Protein AF-A0A6M8Z9T0-F1 (afdb_monomer_lite)

Secondary structure (DSSP, 8-state):
---HHHHHHHHTT--EEEEEE-TTS-EEEEE-GGGHHHHHHHHHHHT--EEEEEEEETTEEEEEEE-

Radius of gyration: 10.89 Å; chains: 1; bounding box: 28×22×26 Å

pLDDT: mean 74.39, std 9.83, range [47.38, 85.56]

Organism: NCBI:txid744010

Structure (mmCIF, N/CA/C/O backbone):
data_AF-A0A6M8Z9T0-F1
#
_entry.id   AF-A0A6M8Z9T0-F1
#
loop_
_atom_site.group_PDB
_atom_site.id
_atom_site.type_symbol
_atom_site.label_atom_id
_atom_site.label_alt_id
_atom_site.label_comp_id
_atom_site.label_asym_id
_atom_site.label_entity_id
_atom_site.label_seq_id
_atom_site.pdbx_PDB_ins_code
_atom_site.Cartn_x
_atom_site.Cartn_y
_atom_site.Cartn_z
_atom_site.occupancy
_atom_site.B_iso_or_equiv
_atom_site.auth_seq_id
_atom_site.auth_comp_id
_atom_site.auth_asym_id
_atom_site.auth_atom_id
_atom_site.pdbx_PDB_model_num
ATOM 1 N N . MET A 1 1 ? -3.565 -3.283 11.085 1.00 52.41 1 MET A N 1
ATOM 2 C CA . MET A 1 1 ? -4.640 -2.354 10.676 1.00 52.41 1 MET A CA 1
ATOM 3 C C . MET A 1 1 ? -4.309 -1.901 9.264 1.00 52.41 1 MET A C 1
ATOM 5 O O . MET A 1 1 ? -3.209 -1.404 9.081 1.00 52.41 1 MET A O 1
ATOM 9 N N . GLN A 1 2 ? -5.164 -2.178 8.275 1.00 64.19 2 GLN A N 1
ATOM 10 C CA . GLN A 1 2 ? -4.993 -1.649 6.912 1.00 64.19 2 GLN A CA 1
ATOM 11 C C . GLN A 1 2 ? -5.497 -0.207 6.904 1.00 64.19 2 GLN A C 1
ATOM 13 O O . GLN A 1 2 ? -6.573 0.052 7.447 1.00 64.19 2 GLN A O 1
ATOM 18 N N . GLY A 1 3 ? -4.721 0.724 6.357 1.00 73.19 3 GLY A N 1
ATOM 19 C CA . GLY A 1 3 ? -5.157 2.104 6.220 1.00 73.19 3 GLY A CA 1
ATOM 20 C C . GLY A 1 3 ? -6.177 2.260 5.096 1.00 73.19 3 GLY A C 1
ATOM 21 O O . GLY A 1 3 ? -6.364 1.388 4.239 1.00 73.19 3 GLY A O 1
ATOM 22 N N . THR A 1 4 ? -6.882 3.390 5.116 1.00 81.00 4 THR A N 1
ATOM 23 C CA . THR A 1 4 ? -7.921 3.732 4.134 1.00 81.00 4 THR A CA 1
ATOM 24 C C . THR A 1 4 ? -7.395 3.671 2.698 1.00 81.00 4 THR A C 1
ATOM 26 O O . THR A 1 4 ? -8.134 3.319 1.778 1.00 81.00 4 THR A O 1
ATOM 29 N N . LEU A 1 5 ? -6.107 3.962 2.508 1.00 78.69 5 LEU A N 1
ATOM 30 C CA . LEU A 1 5 ? -5.461 3.994 1.208 1.00 78.69 5 LEU A CA 1
ATOM 31 C C . LEU A 1 5 ? -5.152 2.589 0.689 1.00 78.69 5 LEU A C 1
ATOM 33 O O . LEU A 1 5 ? -5.436 2.306 -0.475 1.00 78.69 5 LEU A O 1
ATOM 37 N N . SER A 1 6 ? -4.679 1.679 1.545 1.00 80.00 6 SER A N 1
ATOM 38 C CA . SER A 1 6 ? -4.560 0.260 1.185 1.00 80.00 6 SER A CA 1
ATOM 39 C C . SER A 1 6 ? -5.912 -0.332 0.767 1.00 80.00 6 SER A C 1
ATOM 41 O O . SER A 1 6 ? -6.015 -0.981 -0.276 1.00 80.00 6 SER A O 1
ATOM 43 N N . VAL A 1 7 ? -6.990 -0.029 1.498 1.00 83.50 7 VAL A N 1
ATOM 44 C CA . VAL A 1 7 ? -8.346 -0.481 1.133 1.00 83.50 7 VAL A CA 1
ATOM 45 C C . VAL A 1 7 ? -8.791 0.104 -0.212 1.00 83.50 7 VAL A C 1
ATOM 47 O O . VAL A 1 7 ? -9.410 -0.588 -1.024 1.00 83.50 7 VAL A O 1
ATOM 50 N N . TRP A 1 8 ? -8.472 1.368 -0.480 1.00 84.94 8 TRP A N 1
ATOM 51 C CA . TRP A 1 8 ? -8.815 2.023 -1.740 1.00 84.94 8 TRP A CA 1
ATOM 52 C C . TRP A 1 8 ? -8.041 1.451 -2.936 1.00 84.94 8 TRP A C 1
ATOM 54 O O . TRP A 1 8 ? -8.638 1.175 -3.978 1.00 84.94 8 TRP A O 1
ATOM 64 N N . LEU A 1 9 ? -6.740 1.195 -2.780 1.00 82.62 9 LEU A N 1
ATOM 65 C CA . LEU A 1 9 ? -5.919 0.536 -3.800 1.00 82.62 9 LEU A CA 1
ATOM 66 C C . LEU A 1 9 ? -6.394 -0.900 -4.063 1.00 82.62 9 LEU A C 1
ATOM 68 O O . LEU A 1 9 ? -6.472 -1.317 -5.218 1.00 82.62 9 LEU A O 1
ATOM 72 N N . ALA A 1 10 ? -6.792 -1.633 -3.017 1.00 83.12 10 ALA A N 1
ATOM 73 C CA . ALA A 1 10 ? -7.335 -2.985 -3.147 1.00 83.12 10 ALA A CA 1
ATOM 74 C C . ALA A 1 10 ? -8.656 -2.994 -3.932 1.00 83.12 10 ALA A C 1
ATOM 76 O O . ALA A 1 10 ? -8.847 -3.841 -4.803 1.00 83.12 10 ALA A O 1
ATOM 77 N N . LYS A 1 11 ? -9.540 -2.009 -3.705 1.00 85.56 11 LYS A N 1
ATOM 78 C CA . LYS A 1 11 ? -10.774 -1.831 -4.496 1.00 85.56 11 LYS A CA 1
ATOM 79 C C . LYS A 1 11 ? -10.509 -1.571 -5.980 1.00 85.56 11 LYS A C 1
ATOM 81 O O . LYS A 1 11 ? -11.360 -1.887 -6.804 1.00 85.56 11 LYS A O 1
ATOM 86 N N . ARG A 1 12 ? -9.351 -1.006 -6.323 1.00 82.69 12 ARG A N 1
ATOM 87 C CA . ARG A 1 12 ? -8.919 -0.788 -7.711 1.00 82.69 12 ARG A CA 1
ATOM 88 C C . ARG A 1 12 ? -8.222 -1.998 -8.337 1.00 82.69 12 ARG A C 1
ATOM 90 O O . ARG A 1 12 ? -7.833 -1.922 -9.496 1.00 82.69 12 ARG A O 1
ATOM 97 N N . GLY A 1 13 ? -8.064 -3.096 -7.596 1.00 81.19 13 GLY A N 1
ATOM 98 C CA . GLY A 1 13 ? -7.367 -4.292 -8.069 1.00 81.19 13 GLY A CA 1
ATOM 99 C C . GLY A 1 13 ? -5.847 -4.134 -8.137 1.00 81.19 13 GLY A C 1
ATOM 100 O O . GLY A 1 13 ? -5.184 -4.950 -8.770 1.00 81.19 13 GLY A O 1
ATOM 101 N N . LEU A 1 14 ? -5.283 -3.101 -7.500 1.00 82.12 14 LEU A N 1
ATOM 102 C CA . LEU A 1 14 ? -3.840 -2.878 -7.490 1.00 82.12 14 LEU A C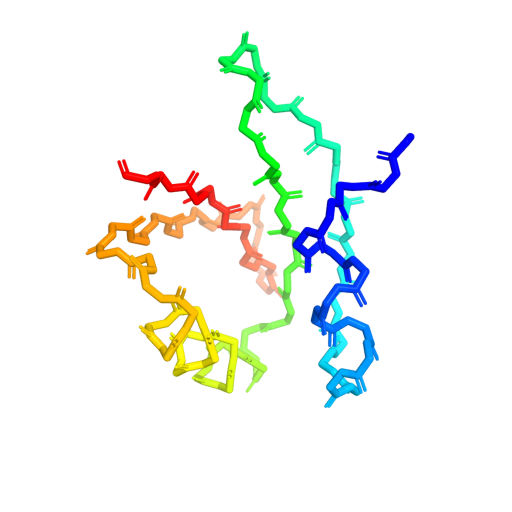A 1
ATOM 103 C C . LEU A 1 14 ? -3.192 -3.764 -6.433 1.00 82.12 14 LEU A C 1
ATOM 105 O O . LEU A 1 14 ? -3.456 -3.624 -5.233 1.00 82.12 14 LEU A O 1
ATOM 109 N N . VAL A 1 15 ? -2.333 -4.673 -6.889 1.00 80.56 15 VAL A N 1
ATOM 110 C CA . VAL A 1 15 ? -1.619 -5.606 -6.020 1.00 80.56 15 VAL A CA 1
ATOM 111 C C . VAL A 1 15 ? -0.562 -4.839 -5.236 1.00 80.56 15 VAL A C 1
ATOM 113 O O . VAL A 1 15 ? 0.428 -4.353 -5.774 1.00 80.56 15 VAL A O 1
ATOM 116 N N . HIS A 1 16 ? -0.775 -4.743 -3.931 1.00 82.88 16 HIS A N 1
ATOM 117 C CA . HIS A 1 16 ? 0.155 -4.121 -3.004 1.00 82.88 16 HIS A CA 1
ATOM 118 C C . HIS A 1 16 ? 0.123 -4.872 -1.673 1.00 82.88 16 HIS A C 1
ATOM 120 O O . HIS A 1 16 ? -0.855 -5.538 -1.327 1.00 82.88 16 HIS A O 1
ATOM 126 N N . ARG A 1 17 ? 1.202 -4.761 -0.906 1.00 82.44 17 ARG A N 1
ATOM 127 C CA . ARG A 1 17 ? 1.311 -5.268 0.459 1.00 82.44 17 ARG A CA 1
ATOM 128 C C . ARG A 1 17 ? 1.387 -4.078 1.407 1.00 82.44 17 ARG A C 1
ATOM 130 O O . ARG A 1 17 ? 2.355 -3.329 1.367 1.00 82.44 17 ARG A O 1
ATOM 137 N N . SER A 1 18 ? 0.391 -3.907 2.272 1.00 81.62 18 SER A N 1
ATOM 138 C CA . SER A 1 18 ? 0.466 -2.899 3.338 1.00 81.62 18 SER A CA 1
ATOM 139 C C . SER A 1 18 ? 1.481 -3.348 4.393 1.00 81.62 18 SER A C 1
ATOM 141 O O . SER A 1 18 ? 1.375 -4.455 4.926 1.00 81.62 18 SER A O 1
ATOM 143 N N . LEU A 1 19 ? 2.491 -2.513 4.650 1.00 78.12 19 LEU A N 1
ATOM 144 C CA . LEU A 1 19 ? 3.518 -2.732 5.675 1.00 78.12 19 LEU A CA 1
ATOM 145 C C . LEU A 1 19 ? 3.126 -2.119 7.030 1.00 78.12 19 LEU A C 1
ATOM 147 O O . LEU A 1 19 ? 3.811 -2.344 8.024 1.00 78.12 19 LEU A O 1
ATOM 151 N N . GLY A 1 20 ? 2.007 -1.393 7.084 1.00 81.31 20 GLY A N 1
ATOM 152 C CA . GLY A 1 20 ? 1.541 -0.677 8.267 1.00 81.31 20 GLY A CA 1
ATOM 153 C C . GLY A 1 20 ? 1.906 0.804 8.230 1.00 81.31 20 GLY A C 1
ATOM 154 O O . GLY A 1 20 ? 2.155 1.366 7.165 1.00 81.31 20 GLY A O 1
ATOM 155 N N . PHE A 1 21 ? 1.890 1.443 9.398 1.00 79.81 21 PHE A N 1
ATOM 156 C CA . PHE A 1 21 ? 2.168 2.869 9.534 1.00 79.81 21 PHE A CA 1
ATOM 157 C C . PHE A 1 21 ? 3.617 3.105 9.977 1.00 79.81 21 PHE A C 1
ATOM 159 O O . PHE A 1 21 ? 4.120 2.396 10.847 1.00 79.81 21 PHE A O 1
ATOM 166 N N . ASP A 1 22 ? 4.268 4.109 9.392 1.00 77.12 22 ASP A N 1
ATOM 167 C CA . ASP A 1 22 ? 5.550 4.640 9.863 1.00 77.12 22 ASP A CA 1
ATOM 168 C C . ASP A 1 22 ? 5.389 5.312 11.242 1.00 77.12 22 ASP A C 1
ATOM 170 O O . ASP A 1 22 ? 4.273 5.618 11.669 1.00 77.12 22 ASP A O 1
ATOM 174 N N . TYR A 1 23 ? 6.502 5.621 11.916 1.00 76.50 23 TYR A N 1
ATOM 175 C CA . TYR A 1 23 ? 6.531 6.409 13.160 1.00 76.50 23 TYR A CA 1
ATOM 176 C C . TYR A 1 23 ? 5.730 7.725 13.069 1.00 76.50 23 TYR A C 1
ATOM 178 O O . TYR A 1 23 ? 5.200 8.204 14.068 1.00 76.50 23 TYR A O 1
ATOM 186 N N . GLN A 1 24 ? 5.592 8.291 11.868 1.00 78.12 24 GLN A N 1
ATOM 187 C CA . GLN A 1 24 ? 4.817 9.511 11.617 1.00 78.12 24 GLN A CA 1
ATOM 188 C C . GLN A 1 24 ? 3.321 9.278 11.355 1.00 78.12 24 GLN A C 1
ATOM 190 O O . GLN A 1 24 ? 2.620 10.220 11.002 1.00 78.12 24 GLN A O 1
ATOM 195 N N . GLY A 1 25 ? 2.819 8.047 11.497 1.00 76.06 25 GLY A N 1
ATOM 196 C CA . GLY A 1 25 ? 1.417 7.711 11.221 1.00 76.06 25 GLY A CA 1
ATOM 197 C C . GLY A 1 25 ? 1.088 7.617 9.729 1.00 76.06 25 GLY A C 1
ATOM 198 O O . GLY A 1 25 ? -0.077 7.647 9.347 1.00 76.06 25 GLY A O 1
ATOM 199 N N . ILE A 1 26 ? 2.110 7.499 8.881 1.00 75.94 26 ILE A N 1
ATOM 200 C CA . ILE A 1 26 ? 1.978 7.437 7.425 1.00 75.94 26 ILE A CA 1
ATOM 201 C C . ILE A 1 26 ? 1.862 5.988 6.965 1.00 75.94 26 ILE A C 1
ATOM 203 O O . ILE A 1 26 ? 2.712 5.168 7.306 1.00 75.94 26 ILE A O 1
ATOM 207 N N . GLU A 1 27 ? 0.858 5.672 6.146 1.00 79.69 27 GLU A N 1
ATOM 208 C CA . GLU A 1 27 ? 0.721 4.327 5.589 1.00 79.69 27 GLU A CA 1
ATOM 209 C C . GLU A 1 27 ? 1.857 4.019 4.600 1.00 79.69 27 GLU A C 1
ATOM 211 O O . GLU A 1 27 ? 2.116 4.759 3.649 1.00 79.69 27 GLU A O 1
ATOM 216 N N . THR A 1 28 ? 2.536 2.901 4.844 1.00 79.06 28 THR A N 1
ATOM 217 C CA . THR A 1 28 ? 3.661 2.414 4.050 1.00 79.06 28 THR A CA 1
ATOM 218 C C . THR A 1 28 ? 3.230 1.181 3.274 1.00 79.06 28 THR A C 1
ATOM 220 O O . THR A 1 28 ? 2.670 0.232 3.833 1.00 79.06 28 THR A O 1
ATOM 223 N N . LEU A 1 29 ? 3.501 1.181 1.972 1.00 79.81 29 LEU A N 1
ATOM 224 C CA . LEU A 1 29 ? 3.090 0.118 1.064 1.00 79.81 29 LEU A CA 1
ATOM 225 C C . LEU A 1 29 ? 4.303 -0.462 0.345 1.00 79.81 29 LEU A C 1
ATOM 227 O O . LEU A 1 29 ? 5.112 0.264 -0.226 1.00 79.81 29 LEU A O 1
ATOM 231 N N . GLN A 1 30 ? 4.402 -1.783 0.325 1.00 80.62 30 GLN A N 1
ATOM 232 C CA . GLN A 1 30 ? 5.318 -2.507 -0.539 1.00 80.62 30 GLN A CA 1
ATOM 233 C C . GLN A 1 30 ? 4.596 -2.904 -1.818 1.00 80.62 30 GLN A C 1
ATOM 235 O O . GLN A 1 30 ? 3.503 -3.475 -1.782 1.00 80.62 30 GLN A O 1
ATOM 240 N N . ILE A 1 31 ? 5.224 -2.628 -2.952 1.00 79.38 31 ILE A N 1
ATOM 241 C CA . ILE A 1 31 ? 4.654 -2.912 -4.261 1.00 79.38 31 ILE A CA 1
ATOM 242 C C . ILE A 1 31 ? 5.682 -3.624 -5.131 1.00 79.38 31 ILE A C 1
ATOM 244 O O . ILE A 1 31 ? 6.892 -3.536 -4.899 1.00 79.38 31 ILE A O 1
ATOM 248 N N . LYS A 1 32 ? 5.206 -4.340 -6.146 1.00 79.75 32 LYS A N 1
ATOM 249 C CA . LYS A 1 32 ? 6.106 -4.864 -7.167 1.00 79.75 32 LYS A CA 1
ATOM 250 C C . LYS A 1 32 ? 6.577 -3.717 -8.066 1.00 79.75 32 LYS A C 1
ATOM 252 O O . LYS A 1 32 ? 5.779 -2.828 -8.365 1.00 79.75 32 LYS A O 1
ATOM 257 N N . PRO A 1 33 ? 7.835 -3.739 -8.536 1.00 72.62 33 PRO A N 1
ATOM 258 C CA . PRO A 1 33 ? 8.336 -2.730 -9.470 1.00 72.62 33 PRO A CA 1
ATOM 259 C C . PRO A 1 33 ? 7.526 -2.680 -10.777 1.00 72.62 33 PRO A C 1
ATOM 261 O O . PRO A 1 33 ? 7.409 -1.623 -11.384 1.00 72.62 33 PRO A O 1
ATOM 264 N N . GLU A 1 34 ? 6.915 -3.796 -11.177 1.00 80.81 34 GLU A N 1
ATOM 265 C CA . GLU A 1 34 ? 6.054 -3.911 -12.363 1.00 80.81 34 GLU A CA 1
ATOM 266 C C . GLU A 1 34 ? 4.759 -3.085 -12.231 1.00 80.81 34 GLU A C 1
ATOM 268 O O . GLU A 1 34 ? 4.311 -2.460 -13.190 1.00 80.81 34 GLU A O 1
ATOM 273 N N . ASP A 1 35 ? 4.193 -3.021 -11.021 1.00 79.31 35 ASP A N 1
ATOM 274 C CA . ASP A 1 35 ? 2.947 -2.308 -10.706 1.00 79.31 35 ASP A CA 1
ATOM 275 C C . ASP A 1 35 ? 3.179 -0.840 -10.295 1.00 79.31 35 ASP A C 1
ATOM 277 O O . ASP A 1 35 ? 2.229 -0.106 -9.997 1.00 79.31 35 ASP A O 1
ATOM 281 N N . TRP A 1 36 ? 4.441 -0.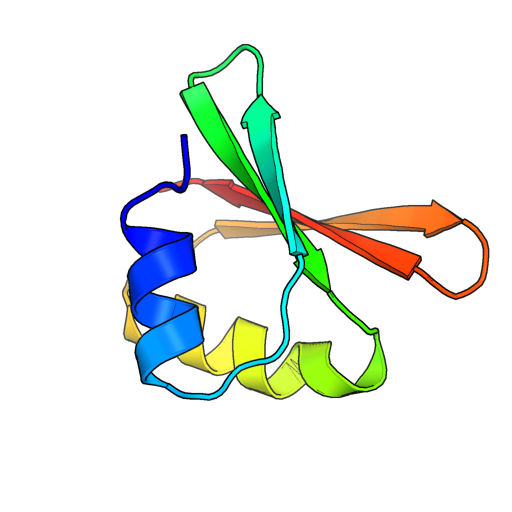389 -10.302 1.00 77.38 36 TRP A N 1
ATOM 282 C CA . TRP A 1 36 ? 4.851 0.959 -9.900 1.00 77.38 36 TRP A CA 1
ATOM 283 C C . TRP A 1 36 ? 4.063 2.050 -10.611 1.00 77.38 36 TRP A C 1
ATOM 285 O O . TRP A 1 36 ? 3.521 2.953 -9.972 1.00 77.38 36 TRP A O 1
ATOM 295 N N . HIS A 1 37 ? 3.982 1.957 -11.936 1.00 80.56 37 HIS A N 1
ATOM 296 C CA . HIS A 1 37 ? 3.379 3.007 -12.744 1.00 80.56 37 HIS A CA 1
ATOM 297 C C . HIS A 1 37 ? 1.880 3.156 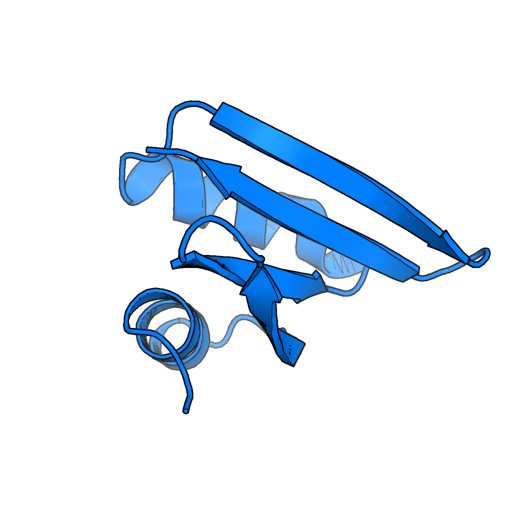-12.446 1.00 80.56 37 HIS A C 1
ATOM 299 O O . HIS A 1 37 ? 1.390 4.265 -12.235 1.00 80.56 37 HIS A O 1
ATOM 305 N N . SER A 1 38 ? 1.165 2.036 -12.331 1.00 84.31 38 SER A N 1
ATOM 306 C CA . SER A 1 38 ? -0.272 2.001 -12.042 1.00 84.31 38 SER A CA 1
ATOM 307 C C . SER A 1 38 ? -0.609 2.570 -10.661 1.00 84.31 38 SER A C 1
ATOM 309 O O . SER A 1 38 ? -1.612 3.274 -10.494 1.00 84.31 38 SER A O 1
ATOM 311 N N . ILE A 1 39 ? 0.245 2.299 -9.670 1.00 81.25 39 ILE A N 1
ATOM 312 C CA . ILE A 1 39 ? 0.092 2.821 -8.311 1.00 81.25 39 ILE A CA 1
ATOM 313 C C . ILE A 1 39 ? 0.426 4.312 -8.265 1.00 81.25 39 ILE A C 1
ATOM 315 O O . ILE A 1 39 ? -0.367 5.078 -7.722 1.00 81.25 39 ILE A O 1
ATOM 319 N N . ALA A 1 40 ? 1.515 4.751 -8.900 1.00 80.50 40 ALA A N 1
ATOM 320 C CA . ALA A 1 40 ? 1.884 6.164 -8.966 1.00 80.50 40 ALA A CA 1
ATOM 321 C C . ALA A 1 40 ? 0.773 7.024 -9.597 1.00 80.50 40 ALA A C 1
ATOM 323 O O . ALA A 1 40 ? 0.387 8.046 -9.030 1.00 80.50 40 ALA A O 1
ATOM 324 N N . VAL A 1 41 ? 0.194 6.577 -10.717 1.00 84.06 41 VAL A N 1
ATOM 325 C CA . VAL A 1 41 ? -0.929 7.270 -11.374 1.00 84.06 41 VAL A CA 1
ATOM 326 C C . VAL A 1 41 ? -2.162 7.301 -10.473 1.00 84.06 41 VAL A C 1
ATOM 328 O O . VAL A 1 41 ? -2.807 8.339 -10.336 1.00 84.06 41 VAL A O 1
ATOM 331 N N . SER A 1 42 ? -2.494 6.186 -9.819 1.00 84.25 42 SER A N 1
ATOM 332 C CA . SER A 1 42 ? -3.664 6.129 -8.937 1.00 84.25 42 SER A CA 1
ATOM 333 C C . SER A 1 42 ? -3.525 7.040 -7.720 1.00 84.25 42 SER A C 1
ATOM 335 O O . SER A 1 42 ? -4.503 7.662 -7.317 1.00 84.25 42 SER A O 1
ATOM 337 N N . LEU A 1 43 ? -2.320 7.161 -7.167 1.00 80.88 43 LEU A N 1
ATOM 338 C CA . LEU A 1 43 ? -2.027 8.045 -6.039 1.00 80.88 43 LEU A CA 1
ATOM 339 C C . LEU A 1 43 ? -2.075 9.519 -6.432 1.00 80.88 43 LEU A C 1
ATOM 341 O O . LEU A 1 43 ? -2.629 10.325 -5.687 1.00 80.88 43 LEU A O 1
ATOM 345 N N . TYR A 1 44 ? -1.587 9.851 -7.626 1.00 81.38 44 TYR A N 1
ATOM 346 C CA . TYR A 1 44 ? -1.715 11.196 -8.177 1.00 81.38 44 TYR A CA 1
ATOM 347 C C . TYR A 1 44 ? -3.188 11.595 -8.352 1.00 81.38 44 TYR A C 1
ATOM 349 O O . TYR A 1 44 ? -3.603 12.660 -7.906 1.00 81.38 44 TYR A O 1
ATOM 357 N N . VAL A 1 45 ? -4.014 10.701 -8.909 1.00 82.50 45 VAL A N 1
ATOM 358 C CA . VAL A 1 45 ? -5.470 10.909 -9.047 1.00 82.50 45 VAL A CA 1
ATOM 359 C C . VAL A 1 45 ? -6.163 11.039 -7.688 1.00 82.50 45 VAL A C 1
ATOM 361 O O . VAL A 1 45 ? -7.164 11.741 -7.574 1.00 82.50 45 VAL A O 1
ATOM 364 N N . TYR A 1 46 ? -5.650 10.363 -6.659 1.00 80.56 46 TYR A N 1
ATOM 365 C CA . TYR A 1 46 ? -6.176 10.467 -5.300 1.00 80.56 46 TYR A CA 1
ATOM 366 C C . TYR A 1 46 ? -5.843 11.813 -4.631 1.00 80.56 46 TYR A C 1
ATOM 368 O O . TYR A 1 46 ? -6.520 12.195 -3.681 1.00 80.56 46 TYR A O 1
ATOM 376 N N . GLY A 1 47 ? -4.844 12.546 -5.132 1.00 80.44 47 GLY A N 1
ATOM 377 C CA . GLY A 1 47 ? -4.434 13.852 -4.608 1.00 80.44 47 GLY A CA 1
ATOM 378 C C . GLY A 1 47 ? -3.124 13.845 -3.818 1.00 80.44 47 GLY A C 1
ATOM 379 O O . GLY A 1 47 ? -2.777 14.865 -3.228 1.00 80.44 47 GLY A O 1
ATOM 380 N N . TYR A 1 48 ? -2.374 12.736 -3.811 1.00 77.06 48 TYR A N 1
ATOM 381 C CA . TYR A 1 48 ? -1.029 12.715 -3.232 1.00 77.06 48 TYR A CA 1
ATOM 382 C C . TYR A 1 48 ? -0.036 13.383 -4.181 1.00 77.06 48 TYR A C 1
ATOM 384 O O . TYR A 1 48 ? 0.214 12.894 -5.283 1.00 77.06 48 TYR A O 1
ATOM 392 N N . ASN A 1 49 ? 0.564 14.483 -3.728 1.00 71.69 49 ASN A N 1
ATOM 393 C CA . ASN A 1 49 ? 1.535 15.246 -4.515 1.00 71.69 49 ASN A CA 1
ATOM 394 C C . ASN A 1 49 ? 2.988 14.839 -4.247 1.00 71.69 49 ASN A C 1
ATOM 396 O O . ASN A 1 49 ? 3.876 15.208 -5.016 1.00 71.69 49 ASN A O 1
ATOM 400 N N . TYR A 1 50 ? 3.251 14.081 -3.177 1.00 67.56 50 TYR A N 1
ATOM 401 C CA . TYR A 1 50 ? 4.605 13.701 -2.793 1.00 67.56 50 TYR A CA 1
ATOM 402 C C . TYR A 1 50 ? 4.733 12.192 -2.561 1.00 67.56 50 TYR A C 1
ATOM 404 O O . TYR A 1 50 ? 4.307 11.636 -1.546 1.00 67.56 50 TYR A O 1
ATOM 412 N N . LEU A 1 51 ? 5.362 11.527 -3.530 1.00 69.44 51 LEU A N 1
ATOM 413 C CA . LEU A 1 51 ? 5.620 10.093 -3.520 1.00 69.44 51 LEU A CA 1
ATOM 414 C C . LEU A 1 51 ? 7.105 9.839 -3.242 1.00 69.44 51 LEU A C 1
ATOM 416 O O . LEU A 1 51 ? 7.958 10.343 -3.975 1.00 69.44 51 LEU A O 1
ATOM 420 N N . ARG A 1 52 ? 7.435 9.034 -2.225 1.00 68.94 52 ARG A N 1
ATOM 421 C CA . ARG A 1 52 ? 8.820 8.616 -1.983 1.00 68.94 52 ARG A CA 1
ATOM 422 C C . ARG A 1 52 ? 8.959 7.102 -2.067 1.00 68.94 52 ARG A C 1
ATOM 424 O O . ARG A 1 52 ? 8.411 6.385 -1.237 1.00 68.94 52 ARG A O 1
ATOM 431 N N . ALA A 1 53 ? 9.722 6.635 -3.051 1.00 69.06 53 ALA A N 1
ATOM 432 C CA . ALA A 1 53 ? 10.115 5.236 -3.173 1.00 69.06 53 ALA A CA 1
ATOM 433 C C . ALA A 1 53 ? 11.466 4.999 -2.497 1.00 69.06 53 ALA A C 1
ATOM 435 O O . ALA A 1 53 ? 12.397 5.782 -2.680 1.00 69.06 53 ALA A O 1
ATOM 436 N N . TYR A 1 54 ? 11.581 3.891 -1.784 1.00 67.25 54 TYR A N 1
ATOM 437 C CA . TYR A 1 54 ? 12.827 3.332 -1.294 1.00 67.25 54 TYR A CA 1
ATOM 438 C C . TYR A 1 54 ? 12.976 1.918 -1.849 1.00 67.25 54 TYR A C 1
ATOM 440 O O . TYR A 1 54 ? 12.025 1.137 -1.838 1.00 67.25 54 TYR A O 1
ATOM 448 N N . ASP A 1 55 ? 14.171 1.582 -2.320 1.00 63.81 55 ASP A N 1
ATOM 449 C CA . ASP A 1 55 ? 14.506 0.207 -2.677 1.00 63.81 55 ASP A CA 1
ATOM 450 C C . ASP A 1 55 ? 14.846 -0.549 -1.384 1.00 63.81 55 ASP A C 1
ATOM 452 O 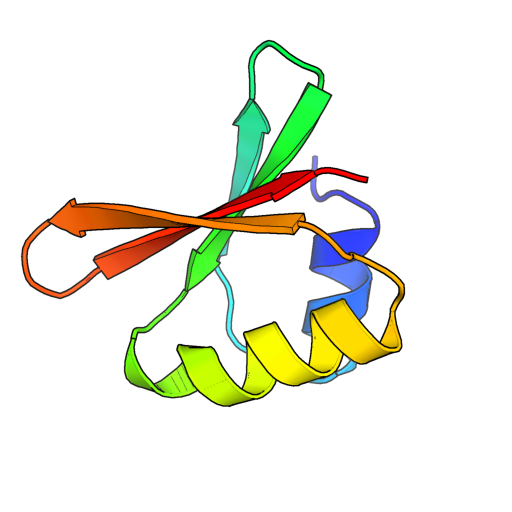O . ASP A 1 55 ? 15.746 -0.145 -0.645 1.00 63.81 55 ASP A O 1
ATOM 456 N N . VAL A 1 56 ? 14.062 -1.575 -1.042 1.00 61.84 56 VAL A N 1
ATOM 457 C CA . VAL A 1 56 ? 14.226 -2.325 0.219 1.00 61.84 56 VAL A CA 1
ATOM 458 C C . VAL A 1 56 ? 15.094 -3.572 0.023 1.00 61.84 56 VAL A C 1
ATOM 460 O O . VAL A 1 56 ? 15.616 -4.106 0.999 1.00 61.84 56 VAL A O 1
ATOM 463 N N . ALA A 1 57 ? 15.287 -4.020 -1.220 1.00 57.22 57 ALA A N 1
ATOM 464 C CA . ALA A 1 57 ? 16.156 -5.123 -1.633 1.00 57.22 57 ALA A CA 1
ATOM 465 C C . ALA A 1 57 ? 16.085 -5.255 -3.166 1.00 57.22 57 ALA A C 1
ATOM 467 O O . ALA A 1 57 ? 15.034 -4.936 -3.726 1.00 57.22 57 ALA A O 1
ATOM 468 N N . PRO A 1 58 ? 17.100 -5.832 -3.847 1.00 47.38 58 PRO A N 1
ATOM 469 C CA . PRO A 1 58 ? 17.034 -6.065 -5.289 1.00 47.38 58 PRO A CA 1
ATOM 470 C C . PRO A 1 58 ? 15.759 -6.844 -5.661 1.00 47.38 58 PRO A C 1
ATOM 472 O O . PRO A 1 58 ? 15.644 -8.039 -5.391 1.00 47.38 58 PRO A O 1
ATOM 475 N N . GLY A 1 59 ? 14.788 -6.133 -6.248 1.00 57.94 59 GLY A N 1
ATOM 476 C CA . GLY A 1 59 ? 13.482 -6.659 -6.662 1.00 57.94 59 GLY A CA 1
ATOM 477 C C . GLY A 1 59 ? 12.256 -6.173 -5.872 1.00 57.94 59 GLY A C 1
ATOM 478 O O . GLY A 1 59 ? 11.143 -6.570 -6.219 1.00 57.94 59 GLY A O 1
ATOM 479 N N . GLY A 1 60 ? 12.400 -5.324 -4.846 1.00 56.22 60 GLY A N 1
ATOM 480 C CA . GLY A 1 60 ? 11.280 -4.856 -4.019 1.00 56.22 60 GLY A CA 1
ATOM 481 C C . GLY A 1 60 ? 11.284 -3.350 -3.762 1.00 56.22 60 GLY A C 1
ATOM 482 O O . GLY A 1 60 ? 12.121 -2.845 -3.017 1.00 56.22 60 GLY A O 1
ATOM 483 N N . VAL A 1 61 ? 10.283 -2.646 -4.302 1.00 63.06 61 VAL A N 1
ATOM 484 C CA . VAL A 1 61 ? 10.091 -1.206 -4.079 1.00 63.06 61 VAL A CA 1
ATOM 485 C C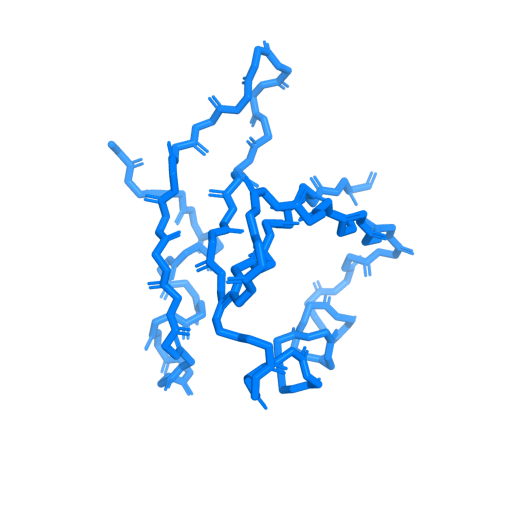 . VAL A 1 61 ? 9.132 -0.984 -2.906 1.00 63.06 61 VAL A C 1
ATOM 487 O O . VAL A 1 61 ? 8.025 -1.526 -2.859 1.00 63.06 61 VAL A O 1
ATOM 490 N N . CYS A 1 62 ? 9.552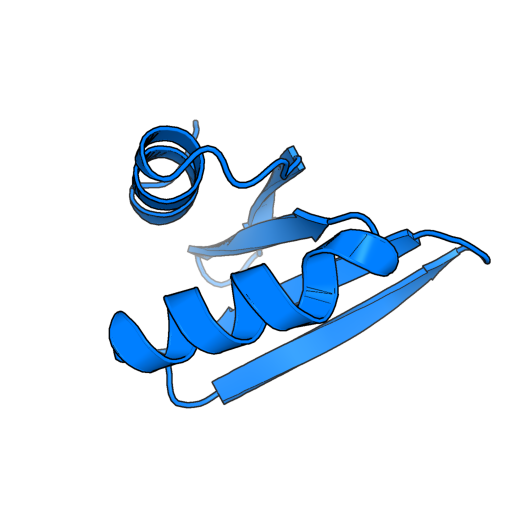 -0.173 -1.942 1.00 63.59 62 CYS A N 1
ATOM 491 C CA . CYS A 1 62 ? 8.737 0.305 -0.831 1.00 63.59 62 CYS A CA 1
ATOM 492 C C . CYS A 1 62 ? 8.372 1.767 -1.055 1.00 63.59 62 CYS A C 1
ATOM 494 O O . CYS A 1 62 ? 9.204 2.552 -1.498 1.00 63.59 62 CYS A O 1
ATOM 496 N N . ILE A 1 63 ? 7.137 2.147 -0.751 1.00 62.56 63 ILE A N 1
ATOM 497 C CA . ILE A 1 63 ? 6.642 3.506 -0.939 1.00 62.56 63 ILE A CA 1
ATOM 498 C C . ILE A 1 63 ? 6.180 4.064 0.397 1.00 62.56 63 ILE A C 1
ATOM 500 O O . ILE A 1 63 ? 5.370 3.451 1.093 1.00 62.56 63 ILE A O 1
ATOM 504 N N . ILE A 1 64 ? 6.666 5.264 0.704 1.00 61.84 64 ILE A N 1
ATOM 505 C CA . ILE A 1 64 ? 6.157 6.121 1.768 1.00 61.84 64 ILE A CA 1
ATOM 506 C C . ILE A 1 64 ? 5.373 7.263 1.114 1.00 61.84 64 ILE A C 1
ATOM 508 O O . ILE A 1 64 ? 5.889 7.972 0.244 1.00 61.84 64 ILE A O 1
ATOM 512 N N . LEU A 1 65 ? 4.115 7.420 1.524 1.00 61.19 65 LEU A N 1
ATOM 513 C CA . LEU A 1 65 ? 3.172 8.397 0.978 1.00 61.19 65 LEU A CA 1
ATOM 514 C C . LEU A 1 65 ? 3.078 9.615 1.897 1.00 61.19 65 LEU A C 1
ATOM 516 O O . LEU A 1 65 ? 2.855 9.458 3.087 1.00 61.19 65 LEU A O 1
ATOM 520 N N . ARG A 1 66 ? 3.235 10.835 1.385 1.00 51.47 66 ARG A N 1
ATOM 521 C CA . ARG A 1 66 ? 3.031 12.060 2.180 1.00 51.47 66 ARG A CA 1
ATOM 522 C C . ARG A 1 66 ? 1.932 12.898 1.544 1.00 51.47 66 ARG A C 1
ATOM 524 O O . ARG A 1 66 ? 1.961 13.092 0.329 1.00 51.47 66 ARG A O 1
ATOM 531 N N . GLU A 1 67 ? 0.983 13.341 2.366 1.00 50.19 67 GLU A N 1
ATOM 532 C CA . GLU A 1 67 ? 0.013 14.389 2.013 1.00 50.19 67 GLU A CA 1
ATOM 533 C C . GLU A 1 67 ? 0.694 15.750 1.821 1.00 50.19 67 GLU A C 1
ATOM 535 O O . GLU A 1 67 ? 1.669 16.034 2.560 1.00 50.19 67 GLU A O 1
#

Foldseek 3Di:
DDDPVNVVCVVVVQDWDFPAADPVRWTKIKHWPVSVVVSVVVCVVVPFPDWDWDDPDVGIIMITTDD

Sequence (67 aa):
MQGTLSVWLAKRGLVHRSLGFDYQGIETLQIKPEDWHSIAVSLYVYGYNYLRAYDVAPGGVCIILRE